Protein AF-A0A087E8W9-F1 (afdb_monomer_lite)

Foldseek 3Di:
DDFDFADPVRHTWDADPPPRDIDHDDPCVVVLVVLLVVVCCVVVDPDPQDPVNVVNCVSNVCVVVDDDPDDPDPDDDDDDDD

pLDDT: mean 82.61, std 9.94, range [50.56, 93.38]

Structure (mmCIF, N/CA/C/O backbone):
data_AF-A0A087E8W9-F1
#
_entry.id   AF-A0A087E8W9-F1
#
loop_
_atom_site.group_PDB
_atom_site.id
_atom_site.type_symbol
_atom_site.label_atom_id
_atom_site.label_alt_id
_atom_site.label_comp_id
_atom_site.label_asym_id
_atom_site.label_entity_id
_atom_site.label_seq_id
_atom_site.pdbx_PDB_ins_code
_atom_site.Cartn_x
_atom_site.Cartn_y
_atom_site.Cartn_z
_atom_site.occupancy
_atom_site.B_iso_or_equiv
_atom_site.auth_seq_id
_atom_site.auth_comp_id
_atom_site.auth_asym_id
_atom_site.auth_atom_id
_atom_site.pdbx_PDB_model_num
ATOM 1 N N . MET A 1 1 ? 11.833 -10.327 -20.065 1.00 81.56 1 MET A N 1
ATOM 2 C CA . MET A 1 1 ? 12.372 -9.272 -20.961 1.00 81.56 1 MET A CA 1
ATOM 3 C C . MET A 1 1 ? 13.894 -9.314 -20.922 1.00 81.56 1 MET A C 1
ATOM 5 O O . MET A 1 1 ? 14.428 -9.716 -19.898 1.00 81.56 1 MET A O 1
ATOM 9 N N . LYS A 1 2 ? 14.586 -8.910 -21.992 1.00 89.31 2 LYS A N 1
ATOM 10 C CA . LYS A 1 2 ? 16.056 -8.830 -22.050 1.00 89.31 2 LYS A CA 1
ATOM 11 C C . LYS A 1 2 ? 16.537 -7.379 -22.018 1.00 89.31 2 LYS A C 1
ATOM 13 O O . LYS A 1 2 ? 15.824 -6.496 -22.500 1.00 89.31 2 LYS A O 1
ATOM 18 N N . LYS A 1 3 ? 17.731 -7.131 -21.475 1.00 89.94 3 LYS A N 1
ATOM 19 C CA . LYS A 1 3 ? 18.372 -5.806 -21.533 1.00 89.94 3 LYS A CA 1
ATOM 20 C C . LYS A 1 3 ? 18.607 -5.415 -22.998 1.00 89.94 3 LYS A C 1
ATOM 22 O O . LYS A 1 3 ? 19.038 -6.248 -23.790 1.00 89.94 3 LYS A O 1
ATOM 27 N N . ASN A 1 4 ? 18.298 -4.169 -23.354 1.00 91.31 4 ASN A N 1
ATOM 28 C CA . ASN A 1 4 ? 18.414 -3.635 -24.715 1.00 91.31 4 ASN A CA 1
ATOM 29 C C . ASN A 1 4 ? 19.037 -2.228 -24.721 1.00 91.31 4 ASN A C 1
ATOM 31 O O . ASN A 1 4 ? 18.443 -1.271 -25.216 1.00 91.31 4 ASN A O 1
ATOM 35 N N . GLY A 1 5 ? 20.213 -2.096 -24.105 1.00 90.75 5 GLY A N 1
ATOM 36 C CA . GLY A 1 5 ? 20.910 -0.813 -23.983 1.00 90.75 5 GLY A CA 1
ATOM 37 C C . GLY A 1 5 ? 20.165 0.208 -23.116 1.00 90.75 5 GLY A C 1
ATOM 38 O O . GLY A 1 5 ? 19.294 -0.150 -22.320 1.00 90.75 5 GLY A O 1
ATOM 39 N N . HIS A 1 6 ? 20.518 1.482 -23.269 1.00 89.06 6 HIS A N 1
ATOM 40 C CA . HIS A 1 6 ? 19.923 2.596 -22.530 1.00 89.06 6 HIS A CA 1
ATOM 41 C C . HIS A 1 6 ? 19.164 3.546 -23.473 1.00 89.06 6 HIS A C 1
ATOM 43 O O . HIS A 1 6 ? 19.362 3.519 -24.689 1.00 89.06 6 HIS A O 1
ATOM 49 N N . ASP A 1 7 ? 18.232 4.337 -22.940 1.00 86.88 7 ASP A N 1
ATOM 50 C CA . ASP A 1 7 ? 17.587 5.431 -23.671 1.00 86.88 7 ASP A CA 1
ATOM 51 C C . ASP A 1 7 ? 18.462 6.698 -23.684 1.00 86.88 7 ASP A C 1
ATOM 53 O O . ASP A 1 7 ? 19.547 6.735 -23.103 1.00 86.88 7 ASP A O 1
ATOM 57 N N . ARG A 1 8 ? 17.983 7.757 -24.348 1.00 86.38 8 ARG A N 1
ATOM 58 C CA . ARG A 1 8 ? 18.695 9.044 -24.454 1.00 86.38 8 ARG A CA 1
ATOM 59 C C . ARG A 1 8 ? 18.941 9.720 -23.094 1.00 86.38 8 ARG A C 1
ATOM 61 O O . ARG A 1 8 ? 19.754 10.629 -23.013 1.00 86.38 8 ARG A O 1
ATOM 68 N N . LEU A 1 9 ? 18.238 9.288 -22.045 1.00 86.62 9 LEU A N 1
ATOM 69 C CA . LEU A 1 9 ? 18.365 9.768 -20.668 1.00 86.62 9 LEU A CA 1
ATOM 70 C C . LEU A 1 9 ? 19.158 8.785 -19.786 1.00 86.62 9 LEU A C 1
ATOM 72 O O . LEU A 1 9 ? 19.142 8.913 -18.563 1.00 86.62 9 LEU A O 1
ATOM 76 N N . GLY A 1 10 ? 19.813 7.782 -20.381 1.00 86.69 10 GLY A N 1
ATOM 77 C CA . GLY A 1 10 ? 20.624 6.798 -19.669 1.00 86.69 10 GLY A CA 1
ATOM 78 C C . GLY A 1 10 ? 19.823 5.736 -18.913 1.00 86.69 10 GLY A C 1
ATOM 79 O O . GLY A 1 10 ? 20.389 5.025 -18.088 1.00 86.69 10 GLY A O 1
ATOM 80 N N . ARG A 1 11 ? 18.514 5.585 -19.153 1.00 86.19 11 ARG A N 1
ATOM 81 C CA . ARG A 1 11 ? 17.695 4.571 -18.466 1.00 86.19 11 ARG A CA 1
ATOM 82 C C . ARG A 1 11 ? 17.727 3.245 -19.200 1.00 86.19 11 ARG A C 1
ATOM 84 O O . ARG A 1 11 ? 17.660 3.204 -20.424 1.00 86.19 11 ARG A O 1
ATOM 91 N N . GLN A 1 12 ? 17.767 2.147 -18.449 1.00 88.56 12 GLN A N 1
ATOM 92 C CA . GLN A 1 12 ? 17.774 0.798 -19.012 1.00 88.56 12 GLN A CA 1
ATOM 93 C C . GLN A 1 12 ? 16.522 0.556 -19.872 1.00 88.56 12 GLN A C 1
ATOM 95 O O . GLN A 1 12 ? 15.391 0.600 -19.381 1.00 88.56 12 GLN A O 1
ATOM 100 N N . ARG A 1 13 ? 16.730 0.231 -21.151 1.00 88.38 13 ARG A N 1
ATOM 101 C CA . ARG A 1 13 ? 15.682 -0.233 -22.068 1.00 88.38 13 ARG A CA 1
ATOM 102 C C . ARG A 1 13 ? 15.584 -1.748 -22.023 1.00 88.38 13 ARG A C 1
ATOM 104 O O . ARG A 1 13 ? 16.591 -2.446 -21.872 1.00 88.38 13 ARG A O 1
ATOM 111 N N . TRP A 1 14 ? 14.368 -2.249 -22.193 1.00 88.50 14 TRP A N 1
ATOM 112 C CA . TRP A 1 14 ? 14.064 -3.673 -22.146 1.00 88.50 14 TRP A CA 1
ATOM 113 C C . TRP A 1 14 ? 13.355 -4.099 -23.425 1.00 88.50 14 TRP A C 1
ATOM 115 O O . TRP A 1 14 ? 12.485 -3.391 -23.924 1.00 88.50 14 TRP A O 1
ATOM 125 N N . MET A 1 15 ? 13.721 -5.259 -23.962 1.00 90.19 15 MET A N 1
ATOM 126 C CA . MET A 1 15 ? 13.102 -5.842 -25.152 1.00 90.19 15 MET A CA 1
ATOM 127 C C . MET A 1 15 ? 12.393 -7.152 -24.797 1.00 90.19 15 MET A C 1
ATOM 129 O O . MET A 1 15 ? 12.919 -7.981 -24.047 1.00 90.19 15 MET A O 1
ATOM 133 N N . CYS A 1 16 ? 11.199 -7.364 -25.347 1.00 87.94 16 CYS A N 1
ATOM 134 C CA . CYS A 1 16 ? 10.529 -8.657 -25.292 1.00 87.94 16 CYS A CA 1
ATOM 135 C C . CYS A 1 16 ? 11.230 -9.653 -26.235 1.00 87.94 16 CYS A C 1
ATOM 137 O O . CYS A 1 16 ? 11.358 -9.357 -27.422 1.00 87.94 16 CYS A O 1
ATOM 139 N N . PRO A 1 17 ? 11.681 -10.828 -25.763 1.00 87.19 17 PRO A N 1
ATOM 140 C CA . PRO A 1 17 ? 12.329 -11.804 -26.636 1.00 87.19 17 PRO A CA 1
ATOM 141 C C . PRO A 1 17 ? 11.363 -12.450 -27.645 1.00 87.19 17 PRO A C 1
ATOM 143 O O . PRO A 1 17 ? 11.810 -12.816 -28.723 1.00 87.19 17 PRO A O 1
ATOM 146 N N . GLY A 1 18 ? 10.063 -12.541 -27.332 1.00 91.19 18 GLY A N 1
ATOM 147 C CA . GLY A 1 18 ? 9.063 -13.166 -28.208 1.00 91.19 18 GLY A CA 1
ATOM 148 C C . GLY A 1 18 ? 8.614 -12.277 -29.372 1.00 91.19 18 GLY A C 1
ATOM 149 O O . GLY A 1 18 ? 8.624 -12.711 -30.515 1.00 91.19 18 GLY A O 1
ATOM 150 N N . CYS A 1 19 ? 8.267 -11.013 -29.105 1.00 90.06 19 CYS A N 1
ATOM 151 C CA . CYS A 1 19 ? 7.737 -10.093 -30.126 1.00 90.06 19 CYS A CA 1
ATOM 152 C C . CYS A 1 19 ? 8.699 -8.962 -30.534 1.00 90.06 19 CYS A C 1
ATOM 154 O O . CYS A 1 19 ? 8.349 -8.130 -31.363 1.00 90.06 19 CYS A O 1
ATOM 156 N N . ARG A 1 20 ? 9.902 -8.888 -29.941 1.00 86.88 20 ARG A N 1
ATOM 157 C CA . ARG A 1 20 ? 10.928 -7.840 -30.167 1.00 86.88 20 ARG A CA 1
ATOM 158 C C . ARG A 1 20 ? 10.501 -6.398 -29.858 1.00 86.88 20 ARG A C 1
ATOM 160 O O . ARG A 1 20 ? 11.300 -5.477 -30.028 1.00 86.88 20 ARG A O 1
ATOM 167 N N . THR A 1 21 ? 9.303 -6.179 -29.318 1.00 88.44 21 THR A N 1
ATOM 168 C CA . THR A 1 21 ? 8.877 -4.860 -28.840 1.00 88.44 21 THR A CA 1
ATOM 169 C C . THR A 1 21 ? 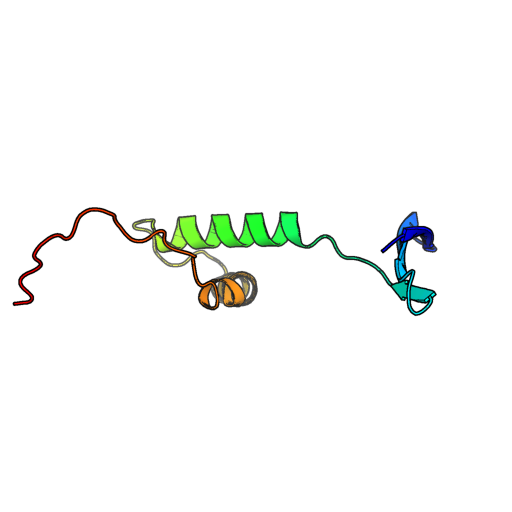9.804 -4.377 -27.726 1.00 88.44 21 THR A C 1
ATOM 171 O O . THR A 1 21 ? 10.133 -5.123 -26.798 1.00 88.44 21 THR A O 1
ATOM 174 N N . THR A 1 22 ? 10.238 -3.120 -27.822 1.00 82.25 22 THR A N 1
ATOM 175 C CA . THR A 1 22 ? 11.080 -2.476 -26.809 1.00 82.25 22 THR A CA 1
ATOM 176 C C . THR A 1 22 ? 10.233 -1.533 -25.969 1.00 82.25 22 THR A C 1
ATOM 178 O O . THR A 1 22 ? 9.481 -0.733 -26.515 1.00 82.25 22 THR A O 1
ATOM 181 N N . GLY A 1 23 ? 10.373 -1.603 -24.650 1.00 74.88 23 GLY A N 1
ATOM 182 C CA . GLY A 1 23 ? 9.645 -0.758 -23.713 1.00 74.88 23 GLY A CA 1
ATOM 183 C C . GLY A 1 23 ? 10.514 -0.312 -22.544 1.00 74.88 23 GLY A C 1
ATOM 184 O O . GLY A 1 23 ? 11.582 -0.871 -22.269 1.00 74.88 23 GLY A O 1
ATOM 185 N N . ALA A 1 24 ? 10.040 0.711 -21.842 1.00 68.81 24 ALA A N 1
ATOM 186 C CA . ALA A 1 24 ? 10.565 1.069 -20.536 1.00 68.81 24 ALA A CA 1
ATOM 187 C C . ALA A 1 24 ? 9.866 0.202 -19.480 1.00 68.81 24 ALA A C 1
ATOM 189 O O . ALA A 1 24 ? 8.653 0.298 -19.300 1.00 68.81 24 ALA A O 1
ATOM 190 N N . VAL A 1 25 ? 10.619 -0.635 -18.764 1.00 67.75 25 VAL A N 1
ATOM 191 C CA . VAL A 1 25 ? 10.096 -1.285 -17.557 1.00 67.75 25 VAL A CA 1
ATOM 192 C C . VAL A 1 25 ? 10.253 -0.290 -16.420 1.00 67.75 25 VAL A C 1
ATOM 194 O O . VAL A 1 25 ? 11.369 0.068 -16.046 1.00 67.75 25 VAL A O 1
ATOM 197 N N . ARG A 1 26 ? 9.132 0.180 -15.872 1.00 64.12 26 ARG A N 1
ATOM 198 C CA . ARG A 1 26 ? 9.143 0.903 -14.601 1.00 64.12 26 ARG A CA 1
ATOM 199 C C . ARG A 1 26 ? 9.108 -0.144 -13.498 1.00 64.12 26 ARG A C 1
ATOM 201 O O . ARG A 1 26 ? 8.083 -0.797 -13.324 1.00 64.12 26 ARG A O 1
ATOM 208 N N . ASP A 1 27 ? 10.201 -0.297 -12.756 1.00 67.31 27 ASP A N 1
ATOM 209 C CA . ASP A 1 27 ? 10.154 -1.027 -11.490 1.00 67.31 27 ASP A CA 1
ATOM 210 C C . ASP A 1 27 ? 9.339 -0.201 -10.483 1.00 67.31 27 ASP A C 1
ATOM 212 O O . ASP A 1 27 ? 9.849 0.666 -9.774 1.00 67.31 27 ASP A O 1
ATOM 216 N N . LEU A 1 28 ? 8.024 -0.425 -10.473 1.00 68.81 28 LEU A N 1
ATOM 217 C CA . LEU A 1 28 ? 7.110 0.198 -9.520 1.00 68.81 28 LEU A CA 1
ATOM 218 C C . LEU A 1 28 ? 7.090 -0.550 -8.185 1.00 68.81 28 LEU A C 1
ATOM 220 O O . LEU A 1 28 ? 6.383 -0.121 -7.279 1.00 68.81 28 LEU A O 1
ATOM 224 N N . SER A 1 29 ? 7.852 -1.637 -8.035 1.00 77.19 29 SER A N 1
ATOM 225 C CA . SER A 1 29 ? 7.778 -2.518 -6.867 1.00 77.19 29 SER A CA 1
ATOM 226 C C . SER A 1 29 ? 8.184 -1.782 -5.599 1.00 77.19 29 SER A C 1
ATOM 228 O O . SER A 1 29 ? 7.463 -1.830 -4.607 1.00 77.19 29 SER A O 1
ATOM 230 N N . ARG A 1 30 ? 9.296 -1.032 -5.634 1.00 84.62 30 ARG A N 1
ATOM 231 C CA . ARG A 1 30 ? 9.750 -0.235 -4.480 1.00 84.62 30 ARG A CA 1
ATOM 232 C C . ARG A 1 30 ? 8.729 0.831 -4.088 1.00 84.62 30 ARG A C 1
ATOM 234 O O . ARG A 1 30 ? 8.404 0.969 -2.914 1.00 84.62 30 ARG A O 1
ATOM 241 N N . ARG A 1 31 ? 8.186 1.540 -5.080 1.00 88.00 31 ARG A N 1
ATOM 242 C CA . ARG A 1 31 ? 7.176 2.581 -4.867 1.00 88.00 31 ARG A CA 1
ATOM 243 C C . ARG A 1 31 ? 5.878 2.007 -4.294 1.00 88.00 31 ARG A C 1
ATOM 245 O O . ARG A 1 31 ? 5.380 2.531 -3.307 1.00 88.00 31 ARG A O 1
ATOM 252 N N . ARG A 1 32 ? 5.359 0.923 -4.878 1.00 90.00 32 ARG A N 1
ATOM 253 C CA . ARG A 1 32 ? 4.142 0.253 -4.399 1.00 90.00 32 ARG A CA 1
ATOM 254 C C . ARG A 1 32 ? 4.323 -0.308 -2.991 1.00 90.00 32 ARG A C 1
ATOM 256 O O . ARG A 1 32 ? 3.409 -0.200 -2.188 1.00 90.00 32 ARG A O 1
ATOM 263 N N . ARG A 1 33 ? 5.500 -0.850 -2.655 1.00 90.62 33 ARG A N 1
ATOM 264 C CA . ARG A 1 33 ? 5.793 -1.286 -1.277 1.00 90.62 33 ARG A CA 1
ATOM 265 C C . ARG A 1 33 ? 5.726 -0.125 -0.284 1.00 90.62 33 ARG A C 1
ATOM 267 O O . ARG A 1 33 ? 5.116 -0.283 0.764 1.00 90.62 33 ARG A O 1
ATOM 274 N N . ALA A 1 34 ? 6.308 1.028 -0.619 1.00 91.75 34 ALA A N 1
ATOM 275 C CA . ALA A 1 34 ? 6.251 2.211 0.240 1.00 91.75 34 ALA A CA 1
ATOM 276 C C . ALA A 1 34 ? 4.814 2.740 0.409 1.00 91.75 34 ALA A C 1
ATOM 278 O O . ALA A 1 34 ? 4.384 2.983 1.530 1.00 91.75 34 ALA A O 1
ATOM 279 N N . GLU A 1 35 ? 4.052 2.846 -0.687 1.00 92.62 35 GLU A N 1
ATOM 280 C CA . GLU A 1 35 ? 2.640 3.265 -0.652 1.00 92.62 35 GLU A CA 1
ATOM 281 C C . GLU A 1 35 ? 1.773 2.297 0.179 1.00 92.62 35 GLU A C 1
ATOM 283 O O . GLU A 1 35 ? 0.889 2.739 0.910 1.00 92.62 35 GLU A O 1
ATOM 288 N N . LEU A 1 36 ? 2.045 0.986 0.116 1.00 93.00 36 LEU A N 1
ATOM 289 C CA . LEU A 1 36 ? 1.360 -0.014 0.939 1.00 93.00 36 LEU A CA 1
ATOM 290 C C . LEU A 1 36 ? 1.716 0.114 2.426 1.00 93.00 36 LEU A C 1
ATOM 292 O O . LEU A 1 36 ? 0.826 0.036 3.266 1.00 93.00 36 LEU A O 1
ATOM 296 N N . ALA A 1 37 ? 2.991 0.328 2.758 1.00 92.12 37 ALA A N 1
ATOM 297 C CA . ALA A 1 37 ? 3.422 0.512 4.143 1.00 92.12 37 ALA A CA 1
ATOM 298 C C . ALA A 1 37 ? 2.783 1.760 4.779 1.00 92.12 37 ALA A C 1
ATOM 300 O O . ALA A 1 37 ? 2.277 1.688 5.895 1.00 92.12 37 ALA A O 1
ATOM 301 N N . GLU A 1 38 ? 2.736 2.877 4.045 1.00 91.50 38 GLU A N 1
ATOM 302 C CA . GLU A 1 38 ? 2.058 4.111 4.469 1.00 91.50 38 GLU A CA 1
ATOM 303 C C . GLU A 1 38 ? 0.551 3.877 4.671 1.00 91.50 38 GLU A C 1
ATOM 305 O O . GLU A 1 38 ? -0.025 4.301 5.672 1.00 91.50 38 GLU A O 1
ATOM 310 N N . PHE A 1 39 ? -0.086 3.150 3.744 1.00 92.19 39 PHE A N 1
ATOM 311 C CA . PHE A 1 39 ? -1.499 2.791 3.838 1.00 92.19 39 PHE A CA 1
ATOM 312 C C . PHE A 1 39 ? -1.811 1.947 5.078 1.00 92.19 39 PHE A C 1
ATOM 314 O O . PHE A 1 39 ? -2.746 2.279 5.801 1.00 92.19 39 PHE A O 1
ATOM 321 N N . LEU A 1 40 ? -1.034 0.892 5.341 1.00 91.62 40 LEU A N 1
ATOM 322 C CA . LEU A 1 40 ? -1.224 0.027 6.510 1.00 91.62 40 LEU A CA 1
ATOM 323 C C . LEU A 1 40 ? -0.931 0.764 7.818 1.00 91.62 40 LEU A C 1
ATOM 325 O O . LEU A 1 40 ? -1.683 0.612 8.776 1.00 91.62 40 LEU A O 1
ATOM 329 N N . GLY A 1 41 ? 0.117 1.590 7.843 1.00 90.31 41 GLY A N 1
ATOM 330 C CA . GLY A 1 41 ? 0.443 2.426 8.995 1.00 90.31 41 GLY A CA 1
ATOM 331 C C . GLY A 1 41 ? -0.694 3.382 9.352 1.00 90.31 41 GLY A C 1
ATOM 332 O O . GLY A 1 41 ? -0.998 3.547 10.524 1.00 90.31 41 GLY A O 1
ATOM 333 N N . TRP A 1 42 ? -1.372 3.957 8.356 1.00 89.00 42 TRP A N 1
ATOM 334 C CA . TRP A 1 42 ? -2.579 4.749 8.590 1.00 89.00 42 TRP A CA 1
ATOM 335 C C . TRP A 1 42 ? -3.782 3.891 9.009 1.00 89.00 42 TRP A C 1
ATOM 337 O O . TRP A 1 42 ? -4.449 4.227 9.981 1.00 89.00 42 TRP A O 1
ATOM 347 N N . LEU A 1 43 ? -4.064 2.800 8.290 1.00 89.19 43 LEU A N 1
ATOM 348 C CA . LEU A 1 43 ? -5.265 1.984 8.492 1.00 89.19 43 LEU A CA 1
ATOM 349 C C . LEU A 1 43 ? -5.301 1.310 9.872 1.00 89.19 43 LEU A C 1
ATOM 351 O O . LEU A 1 43 ? -6.377 1.130 10.433 1.00 89.19 43 LEU A O 1
ATOM 355 N N . LEU A 1 44 ? -4.135 0.916 10.390 1.00 88.62 44 LEU A N 1
ATOM 356 C CA . LEU A 1 44 ? -3.999 0.192 11.655 1.00 88.62 44 LEU A CA 1
ATOM 357 C C . LEU A 1 44 ? -3.684 1.104 12.849 1.00 88.62 44 LEU A C 1
ATOM 359 O O . LEU A 1 44 ? -3.739 0.646 13.989 1.00 88.62 44 LEU A O 1
ATOM 363 N N . ALA A 1 45 ? -3.333 2.372 12.620 1.00 83.69 45 ALA A N 1
ATOM 364 C CA . ALA A 1 45 ? -3.053 3.305 13.705 1.00 83.69 45 ALA A CA 1
ATOM 365 C C . ALA A 1 45 ? -4.343 3.927 14.269 1.00 83.69 45 ALA A C 1
ATOM 367 O O . ALA A 1 45 ? -5.282 4.195 13.518 1.00 83.69 45 ALA A O 1
ATOM 368 N N . PRO A 1 46 ? -4.370 4.284 15.567 1.00 71.75 46 PRO A N 1
ATOM 369 C CA . PRO A 1 46 ? -5.427 5.099 16.162 1.00 71.75 46 PRO A CA 1
ATOM 370 C C . PRO A 1 46 ? -5.243 6.579 15.774 1.00 71.75 46 PRO A C 1
ATOM 372 O O . PRO A 1 46 ? -5.109 7.448 16.631 1.00 71.75 46 PRO A O 1
ATOM 375 N N . SER A 1 47 ? -5.149 6.870 14.474 1.00 69.12 47 SER A N 1
ATOM 376 C CA . SER A 1 47 ? -4.810 8.197 13.958 1.00 69.12 47 SER A CA 1
ATOM 377 C C . SER A 1 47 ? -5.849 8.694 12.950 1.00 69.12 47 SER A C 1
ATOM 379 O O . SER A 1 47 ? -6.319 7.916 12.112 1.00 69.12 47 SER A O 1
ATOM 381 N N . PRO A 1 48 ? -6.216 9.990 12.983 1.00 69.00 48 PRO A N 1
ATOM 382 C CA . PRO A 1 48 ? -7.039 10.583 11.941 1.00 69.00 48 PRO A CA 1
ATOM 383 C C . PRO A 1 48 ? -6.342 10.530 10.569 1.00 69.00 48 PRO A C 1
ATOM 385 O O . PRO A 1 48 ? -5.136 10.322 10.444 1.00 69.00 48 PRO A O 1
ATOM 388 N N . GLN A 1 49 ? -7.131 10.704 9.506 1.00 65.44 49 GLN A N 1
ATOM 389 C CA . GLN A 1 49 ? -6.663 10.630 8.118 1.00 65.44 49 GLN A CA 1
ATOM 390 C C . GLN A 1 49 ? -5.424 11.522 7.863 1.00 65.44 49 GLN A C 1
ATOM 392 O O . GLN A 1 49 ? -5.435 12.681 8.278 1.00 65.44 49 GLN A O 1
ATOM 397 N N . PRO A 1 50 ? -4.377 11.036 7.158 1.00 67.00 50 PRO A N 1
ATOM 398 C CA . PRO A 1 50 ? -3.140 11.788 6.949 1.00 67.00 50 PRO A CA 1
ATOM 399 C C . PRO A 1 50 ? -3.379 13.107 6.20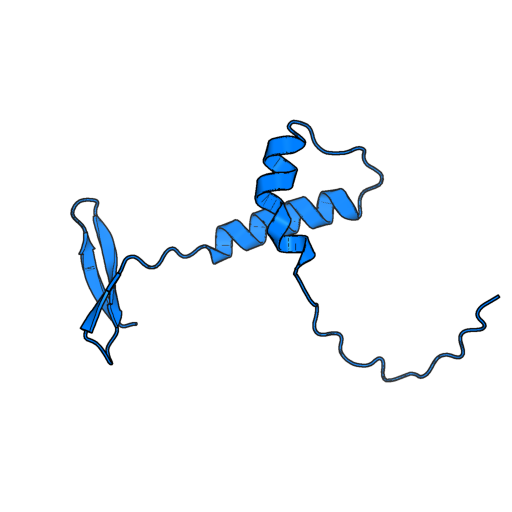2 1.00 67.00 50 PRO A C 1
ATOM 401 O O . PRO A 1 50 ? -4.273 13.222 5.352 1.00 67.00 50 PRO A O 1
ATOM 404 N N . SER A 1 51 ? -2.546 14.108 6.506 1.00 65.62 51 SER A N 1
ATOM 405 C CA . SER A 1 51 ? -2.561 15.417 5.847 1.00 65.62 51 SER A CA 1
ATOM 406 C C . SER A 1 51 ? -2.366 15.276 4.327 1.00 65.62 51 SER A C 1
ATOM 408 O O . SER A 1 51 ? -1.680 14.380 3.836 1.00 65.62 51 SER A O 1
ATOM 410 N N . GLY A 1 52 ? -3.039 16.119 3.533 1.00 65.81 52 GLY A N 1
ATOM 411 C CA . GLY A 1 52 ? -3.085 15.929 2.074 1.00 65.81 52 GLY A CA 1
ATOM 412 C C . GLY A 1 52 ? -3.951 14.734 1.639 1.00 65.81 52 GLY A C 1
ATOM 413 O O . GLY A 1 52 ? -3.653 14.072 0.638 1.00 65.81 52 GLY A O 1
ATOM 414 N N . SER A 1 53 ? -5.040 14.481 2.372 1.00 73.50 53 SER A N 1
ATOM 415 C CA . SER A 1 53 ? -5.951 13.332 2.247 1.00 73.50 53 SER A CA 1
ATOM 416 C C . SER A 1 53 ? -6.323 12.946 0.813 1.00 73.50 53 SER A C 1
ATOM 418 O O . SER A 1 53 ? -6.344 11.765 0.475 1.00 73.50 53 SER A O 1
ATOM 420 N N . ARG A 1 54 ? -6.563 13.910 -0.085 1.00 87.06 54 ARG A N 1
ATOM 421 C CA . ARG A 1 54 ? -6.872 13.623 -1.498 1.00 87.06 54 ARG A CA 1
ATOM 422 C C . ARG A 1 54 ? -5.706 12.964 -2.237 1.00 87.06 54 ARG A C 1
ATOM 424 O O . ARG A 1 54 ? -5.922 12.005 -2.977 1.00 87.06 54 ARG A O 1
ATOM 431 N N . ALA A 1 55 ? -4.492 13.487 -2.073 1.00 89.00 55 ALA A N 1
ATOM 432 C CA . ALA A 1 55 ? -3.308 12.968 -2.751 1.00 89.00 55 ALA A CA 1
ATOM 433 C C . ALA A 1 55 ? -2.930 11.590 -2.200 1.00 89.00 55 ALA A C 1
ATOM 435 O O . A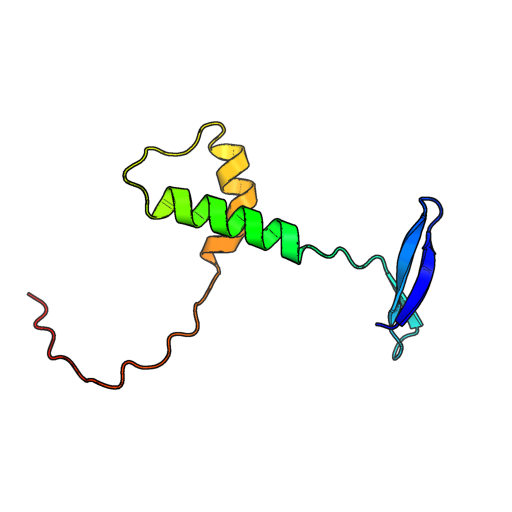LA A 1 55 ? -2.665 10.683 -2.987 1.00 89.00 55 ALA A O 1
ATOM 436 N N . PHE A 1 56 ? -2.988 11.426 -0.875 1.00 88.56 56 PHE A N 1
ATOM 437 C CA . PHE A 1 56 ? -2.827 10.135 -0.212 1.00 88.56 56 PHE A CA 1
ATOM 438 C C . PHE A 1 56 ? -3.823 9.103 -0.760 1.00 88.56 56 PHE A C 1
ATOM 440 O O . PHE A 1 56 ? -3.397 8.121 -1.363 1.00 88.56 56 PHE A O 1
ATOM 447 N N . ARG A 1 57 ? -5.137 9.388 -0.697 1.00 87.69 57 ARG A N 1
ATOM 448 C CA . ARG A 1 57 ? -6.200 8.499 -1.209 1.00 87.69 57 ARG A CA 1
ATOM 449 C C . ARG A 1 57 ? -5.996 8.111 -2.671 1.00 87.69 57 ARG A C 1
ATOM 451 O O . ARG A 1 57 ? -6.218 6.964 -3.040 1.00 87.69 57 ARG A O 1
ATOM 458 N N . LYS A 1 58 ? -5.564 9.048 -3.524 1.00 91.56 58 LYS A N 1
ATOM 459 C CA . LYS A 1 58 ? -5.301 8.756 -4.940 1.00 91.56 58 LYS A CA 1
ATOM 460 C C . LYS A 1 58 ? -4.152 7.756 -5.099 1.00 91.56 58 LYS A C 1
ATOM 462 O O . LYS A 1 58 ? -4.293 6.807 -5.868 1.00 91.56 58 LYS A O 1
ATOM 467 N N . ARG A 1 59 ? -3.037 7.956 -4.384 1.00 91.31 59 ARG A N 1
ATOM 468 C CA . ARG A 1 59 ? -1.852 7.082 -4.467 1.00 91.31 59 ARG A CA 1
ATOM 469 C C . ARG A 1 59 ? -2.093 5.699 -3.865 1.00 91.31 59 ARG A C 1
ATOM 471 O O . ARG A 1 59 ? -1.588 4.736 -4.421 1.00 91.31 59 ARG A O 1
ATOM 478 N N . THR A 1 60 ? -2.873 5.594 -2.790 1.00 92.44 60 THR A N 1
ATOM 479 C CA . THR A 1 60 ? -3.144 4.326 -2.087 1.00 92.44 60 THR A CA 1
ATOM 480 C C . THR A 1 60 ? -4.434 3.636 -2.534 1.00 92.44 60 THR A C 1
ATOM 482 O O . THR A 1 60 ? -4.735 2.544 -2.065 1.00 92.44 60 THR A O 1
A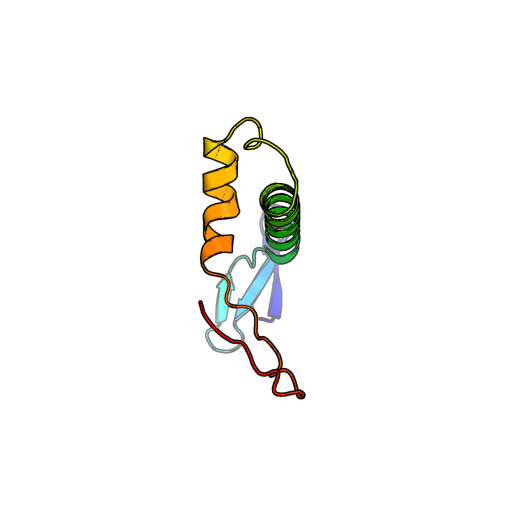TOM 485 N N . SER A 1 61 ? -5.186 4.217 -3.478 1.00 92.94 61 SER A N 1
ATOM 486 C CA . SER A 1 61 ? -6.458 3.657 -3.971 1.00 92.94 61 SER A CA 1
ATOM 487 C C . SER A 1 61 ? -6.356 2.203 -4.447 1.00 92.94 61 SER A C 1
ATOM 489 O O . SER A 1 61 ? -7.286 1.426 -4.256 1.00 92.94 61 SER A O 1
ATOM 491 N N . TRP A 1 62 ? -5.216 1.812 -5.018 1.00 93.38 62 TRP A N 1
ATOM 492 C CA . TRP A 1 62 ? -4.979 0.447 -5.483 1.00 93.38 62 TRP A CA 1
ATOM 493 C C . TRP A 1 62 ? -4.856 -0.573 -4.339 1.00 93.38 62 TRP A C 1
ATOM 495 O O . TRP A 1 62 ? -5.115 -1.754 -4.567 1.00 93.38 62 TRP A O 1
ATOM 505 N N . CYS A 1 63 ? -4.502 -0.144 -3.120 1.00 93.06 63 CYS A N 1
ATOM 506 C CA . CYS A 1 63 ? -4.358 -1.029 -1.961 1.00 93.06 63 CYS A CA 1
ATOM 507 C C . CYS A 1 63 ? -5.689 -1.698 -1.581 1.00 93.06 63 CYS A C 1
ATOM 509 O O . CYS A 1 63 ? -5.684 -2.836 -1.124 1.00 93.06 63 CYS A O 1
ATOM 511 N N . TRP A 1 64 ? -6.831 -1.051 -1.844 1.00 92.44 64 TRP A N 1
ATOM 512 C CA . TRP A 1 64 ? -8.166 -1.625 -1.612 1.00 92.44 64 TRP A CA 1
ATOM 513 C C . TRP A 1 64 ? -8.473 -2.852 -2.483 1.00 92.44 64 TRP A C 1
ATOM 515 O O . TRP A 1 64 ? -9.309 -3.682 -2.128 1.00 92.44 64 TRP A O 1
ATOM 525 N N . GLY A 1 65 ? -7.799 -2.976 -3.630 1.00 92.19 65 GLY A N 1
ATOM 526 C CA . GLY A 1 65 ? -7.933 -4.121 -4.530 1.00 92.19 65 GLY A CA 1
ATOM 527 C C . GLY A 1 65 ? -7.085 -5.326 -4.125 1.00 92.19 65 GLY A C 1
ATOM 528 O O . GLY A 1 65 ? -7.170 -6.366 -4.775 1.00 92.19 65 GLY A O 1
ATOM 529 N N . LEU A 1 66 ? -6.259 -5.208 -3.081 1.00 89.31 66 LEU A N 1
ATOM 530 C CA . LEU A 1 66 ? -5.449 -6.324 -2.618 1.00 89.31 66 LEU A CA 1
ATOM 531 C C . LEU A 1 66 ? -6.340 -7.421 -2.029 1.00 89.31 66 LEU A C 1
ATOM 533 O O . LEU A 1 66 ? -7.272 -7.176 -1.259 1.00 89.31 66 LEU A O 1
ATOM 537 N N . ARG A 1 67 ? -6.039 -8.656 -2.420 1.00 87.69 67 ARG A N 1
ATOM 538 C CA . ARG A 1 67 ? -6.601 -9.871 -1.843 1.00 87.69 67 ARG A CA 1
ATOM 539 C C . ARG A 1 67 ? -5.431 -10.648 -1.254 1.00 87.69 67 ARG A C 1
ATOM 541 O O . ARG A 1 67 ? -4.653 -11.204 -2.030 1.00 87.69 67 ARG A O 1
ATOM 548 N N . PRO A 1 68 ? -5.225 -10.605 0.073 1.00 80.88 68 PRO A N 1
ATOM 549 C CA . PRO A 1 68 ? -4.200 -11.432 0.679 1.00 80.88 68 PRO A CA 1
ATOM 550 C C . PRO A 1 68 ? -4.568 -12.896 0.446 1.00 80.88 68 PRO A C 1
ATOM 552 O O . PRO A 1 68 ? -5.728 -13.282 0.589 1.00 80.88 68 PRO A O 1
ATOM 555 N N . VAL A 1 69 ? -3.578 -13.699 0.071 1.00 84.06 69 VAL A N 1
ATOM 556 C CA . VAL A 1 69 ? -3.707 -15.150 0.168 1.00 84.06 69 VAL A CA 1
ATOM 557 C C . VAL A 1 69 ? -3.544 -15.463 1.647 1.00 84.06 69 VAL A C 1
ATOM 559 O O . VAL A 1 69 ? -2.470 -15.257 2.209 1.00 84.06 69 VAL A O 1
ATOM 562 N N . LEU A 1 70 ? -4.645 -15.837 2.287 1.00 78.75 70 LEU A N 1
ATOM 563 C CA . LEU A 1 70 ? -4.638 -16.315 3.659 1.00 78.75 70 LEU A CA 1
ATOM 564 C C . LEU A 1 70 ? -4.470 -17.826 3.592 1.00 78.75 70 LEU A C 1
ATOM 566 O O . LEU A 1 70 ? -5.269 -18.498 2.939 1.00 78.75 70 LEU A O 1
ATOM 570 N N . GLU A 1 71 ? -3.434 -18.344 4.242 1.00 80.81 71 GLU A N 1
ATOM 571 C CA . GLU A 1 71 ? -3.367 -19.780 4.486 1.00 80.81 71 GLU A CA 1
ATOM 572 C C . GLU A 1 71 ? -4.565 -20.165 5.365 1.00 80.81 71 GLU A C 1
ATOM 574 O O . GLU A 1 71 ? -4.855 -19.447 6.332 1.00 80.81 71 GLU A O 1
ATOM 579 N N . PRO A 1 72 ? -5.303 -21.235 5.025 1.00 76.00 72 PRO A N 1
ATOM 580 C CA . PRO A 1 72 ? -6.400 -21.688 5.857 1.00 76.00 72 PRO A CA 1
ATOM 581 C C . PRO A 1 72 ? -5.868 -22.005 7.254 1.00 76.00 72 PRO A C 1
ATOM 583 O O . PRO A 1 72 ? -4.890 -22.737 7.413 1.00 76.00 72 PRO A O 1
ATOM 586 N N . ASP A 1 73 ? -6.511 -21.426 8.267 1.00 71.62 73 ASP A N 1
ATOM 587 C CA . ASP A 1 73 ? -6.170 -21.693 9.657 1.00 71.62 73 ASP A CA 1
ATOM 588 C C . ASP A 1 73 ? -6.429 -23.185 9.915 1.00 71.62 73 ASP A C 1
ATOM 590 O O . AS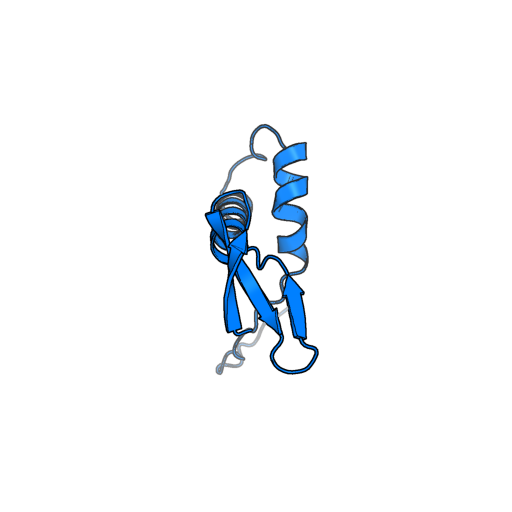P A 1 73 ? -7.548 -23.672 9.738 1.00 71.62 73 ASP A O 1
ATOM 594 N N . ALA A 1 74 ? -5.389 -23.943 10.269 1.00 68.19 74 ALA A N 1
ATOM 595 C CA . ALA A 1 74 ? -5.500 -25.395 10.436 1.00 68.19 74 ALA A CA 1
ATOM 596 C C . ALA A 1 74 ? -6.410 -25.780 11.620 1.00 68.19 74 ALA A C 1
ATOM 598 O O . ALA A 1 74 ? -6.835 -26.929 11.737 1.00 68.19 74 ALA A O 1
ATOM 599 N N . ALA A 1 75 ? -6.717 -24.823 12.500 1.00 72.94 75 ALA A N 1
ATOM 600 C CA . ALA A 1 75 ? -7.597 -25.008 13.639 1.00 72.94 75 ALA A CA 1
ATOM 601 C C . ALA A 1 75 ? -8.988 -24.427 13.355 1.00 72.94 75 ALA A C 1
ATOM 603 O O . ALA A 1 75 ? -9.186 -23.211 13.368 1.00 72.94 75 ALA A O 1
ATOM 604 N N . ALA A 1 76 ? -9.984 -25.299 13.191 1.00 71.25 76 ALA A N 1
ATOM 605 C CA . ALA A 1 76 ? -11.379 -24.883 13.239 1.00 71.25 76 ALA A CA 1
ATOM 606 C C . ALA A 1 76 ? -11.704 -24.367 14.652 1.00 71.25 76 ALA A C 1
ATOM 608 O O . ALA A 1 76 ? -11.673 -25.121 15.625 1.00 71.25 76 ALA A O 1
ATOM 609 N N . ARG A 1 77 ? -12.007 -23.072 14.776 1.00 72.81 77 ARG A N 1
ATOM 610 C CA . ARG A 1 77 ? -12.498 -22.467 16.021 1.00 72.81 77 ARG A CA 1
ATOM 611 C C . ARG A 1 77 ? -13.999 -22.244 15.895 1.00 72.81 77 ARG A C 1
ATOM 613 O O . ARG A 1 77 ? -14.458 -21.668 14.914 1.00 72.81 77 ARG A O 1
ATOM 620 N N . HI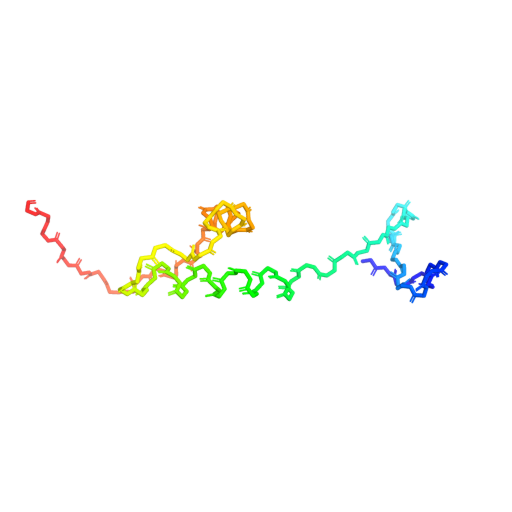S A 1 78 ? -14.762 -22.693 16.886 1.00 76.69 78 HIS A N 1
ATOM 621 C CA . HIS A 1 78 ? -16.197 -22.433 16.948 1.00 76.69 78 HIS A CA 1
ATOM 622 C C . HIS A 1 78 ? -16.430 -20.946 17.257 1.00 76.69 78 HIS A C 1
ATOM 624 O O . HIS A 1 78 ? -16.046 -20.473 18.327 1.00 76.69 78 HIS A O 1
ATOM 630 N N . VAL A 1 79 ? -17.032 -20.207 16.322 1.00 79.06 79 VAL A N 1
ATOM 631 C CA . VAL A 1 79 ? -17.417 -18.801 16.511 1.00 79.06 79 VAL A CA 1
ATOM 632 C C . VAL A 1 79 ? -18.934 -18.738 16.638 1.00 79.06 79 VAL A C 1
ATOM 634 O O . VAL A 1 79 ? -19.648 -19.079 15.698 1.00 79.06 79 VAL A O 1
ATOM 637 N N . VAL A 1 80 ? -19.427 -18.306 17.799 1.00 74.50 80 VAL A N 1
ATOM 638 C CA . VAL A 1 80 ? -20.848 -17.994 17.992 1.00 74.50 80 VAL A CA 1
ATOM 639 C C . VAL A 1 80 ? -21.059 -16.562 17.512 1.00 74.50 80 VAL A C 1
ATOM 641 O O . VAL A 1 80 ? -20.564 -15.629 18.140 1.00 74.50 80 VAL A O 1
ATOM 644 N N . MET A 1 81 ? -21.742 -16.388 16.383 1.00 50.56 81 MET A N 1
ATOM 645 C CA . MET A 1 81 ? -22.233 -15.070 15.974 1.00 50.56 81 MET A CA 1
ATOM 646 C C . MET A 1 81 ? -23.485 -14.766 16.809 1.00 50.56 81 MET A C 1
ATOM 648 O O . MET A 1 81 ? -24.431 -15.554 16.770 1.00 50.56 81 MET A O 1
ATOM 652 N N . ALA A 1 82 ? -23.445 -13.689 17.597 1.00 57.91 82 ALA A N 1
ATOM 653 C CA . ALA A 1 82 ? -24.564 -13.182 18.399 1.00 57.91 82 ALA A CA 1
ATOM 654 C C . ALA A 1 82 ? -25.386 -12.149 17.620 1.00 57.91 82 ALA A C 1
ATOM 656 O O . ALA A 1 82 ? -24.776 -11.417 16.805 1.00 57.91 82 ALA A O 1
#

Radius of gyration: 20.6 Å; chains: 1; bounding box: 46×41×49 Å

Sequence (82 aa):
MKKNGHDRLGRQRWMCPGCRTTGAVRDLSRRRRAELAEFLGWLLAPSPQPSGSRAFRKRTSWCWGLRPVLEPDAAARHVVMA

Organism: NCBI:txid79262

Secondary structure (DSSP, 8-state):
-EEEEE-TTSPEEEE-TTT--EE-----HHHHHHHHHHHHHHHHSS-PPPSSHHHHHHHHGGGGG----PPPPSS-------